Protein AF-A0A3D0RYC8-F1 (afdb_monomer_lite)

Radius of gyration: 17.6 Å; chains: 1; bounding box: 32×25×52 Å

Foldseek 3Di:
DPPAKEFEWDQDPAIFTCAIDPNLCVLVDGGRHGVVVSCVSCVRYHYYYDPVVVLQVVLVVVQVVLCVQAVDWADPDSPDIDHDNVRGPDPPPD

Secondary structure (DSSP, 8-state):
-TTS-EEEE--STT-BEEEE-HHHHTTT--TT-BHHHHHHH-TTSEEE---HHHHHHHHHHHHHHHHHH-S-EEE-SSS-EEE-STTS--GGG-

Structure (mmCIF, N/CA/C/O backbone):
data_AF-A0A3D0RYC8-F1
#
_entry.id   AF-A0A3D0RYC8-F1
#
loop_
_atom_site.group_PDB
_atom_site.id
_atom_site.type_symbol
_atom_site.label_atom_id
_atom_site.label_alt_id
_atom_site.label_comp_id
_atom_site.label_asym_id
_atom_site.label_entity_id
_atom_site.label_seq_id
_atom_site.pdbx_PDB_ins_code
_atom_site.Cartn_x
_atom_site.Cartn_y
_atom_site.Cartn_z
_atom_site.occupancy
_atom_site.B_iso_or_equiv
_atom_site.auth_seq_id
_atom_site.auth_comp_id
_atom_site.auth_asym_id
_atom_site.auth_atom_id
_atom_site.pdbx_PDB_model_num
ATOM 1 N N . LEU A 1 1 ? -15.867 -5.562 -0.831 1.00 92.31 1 LEU A N 1
ATOM 2 C CA . LEU A 1 1 ? -15.580 -4.392 0.037 1.00 92.31 1 LEU A CA 1
ATOM 3 C C . LEU A 1 1 ? -15.605 -3.043 -0.699 1.00 92.31 1 LEU A C 1
ATOM 5 O O . LEU A 1 1 ? -15.489 -2.025 -0.035 1.00 92.31 1 LEU A O 1
ATOM 9 N N . ARG A 1 2 ? -15.792 -3.007 -2.031 1.00 95.38 2 ARG A N 1
ATOM 10 C CA . ARG A 1 2 ? -15.910 -1.764 -2.815 1.00 95.38 2 ARG A CA 1
ATOM 11 C C . ARG A 1 2 ? -16.951 -0.805 -2.210 1.00 95.38 2 ARG A C 1
ATOM 13 O O . ARG A 1 2 ? -18.012 -1.270 -1.796 1.00 95.38 2 ARG A O 1
ATOM 20 N N . GLY A 1 3 ? -16.636 0.491 -2.155 1.00 96.69 3 GLY A N 1
ATOM 21 C CA . GLY A 1 3 ? -17.523 1.524 -1.613 1.00 96.69 3 GLY A CA 1
ATOM 22 C C . GLY A 1 3 ? -17.569 1.597 -0.084 1.00 96.69 3 GLY A C 1
ATOM 23 O O . GLY A 1 3 ? -18.321 2.401 0.459 1.00 96.69 3 GLY A O 1
ATOM 24 N N . LYS A 1 4 ? -16.806 0.757 0.631 1.00 97.88 4 LYS A N 1
ATOM 25 C CA . LYS A 1 4 ? -16.766 0.731 2.100 1.00 97.88 4 LYS A CA 1
ATOM 26 C C . LYS A 1 4 ? -15.372 1.118 2.600 1.00 97.88 4 LYS A C 1
ATOM 28 O O . LYS A 1 4 ? -14.394 0.734 1.962 1.00 97.88 4 LYS A O 1
ATOM 33 N N . PRO A 1 5 ? -15.250 1.795 3.756 1.00 98.56 5 PRO A N 1
ATOM 34 C CA . PRO A 1 5 ? -13.955 2.029 4.383 1.00 98.56 5 PRO A CA 1
ATOM 35 C C . PRO A 1 5 ? -13.250 0.710 4.723 1.00 98.56 5 PRO A C 1
ATOM 37 O O . PRO A 1 5 ? -13.757 -0.112 5.487 1.00 98.56 5 PRO A O 1
ATOM 40 N N . VAL A 1 6 ? -12.066 0.516 4.152 1.00 98.56 6 VAL A N 1
ATOM 41 C CA . VAL A 1 6 ? -11.1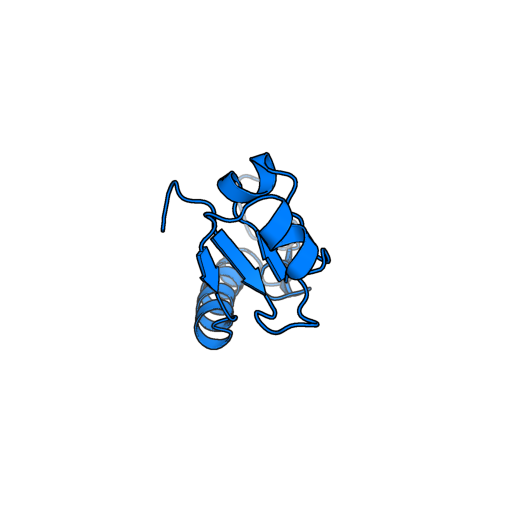60 -0.609 4.416 1.00 98.56 6 VAL A CA 1
ATOM 42 C C . VAL A 1 6 ? -9.794 -0.088 4.842 1.00 98.56 6 VAL A C 1
ATOM 44 O O . VAL A 1 6 ? -9.263 0.853 4.240 1.00 98.56 6 VAL A O 1
ATOM 47 N N . VAL A 1 7 ? -9.223 -0.743 5.850 1.00 98.31 7 VAL A N 1
ATOM 48 C CA . VAL A 1 7 ? -7.882 -0.503 6.383 1.00 98.31 7 VAL A CA 1
ATOM 49 C C . VAL A 1 7 ? -7.139 -1.836 6.440 1.00 98.31 7 VAL A C 1
ATOM 51 O O . VAL A 1 7 ? -7.633 -2.802 7.021 1.00 98.31 7 VAL A O 1
ATOM 54 N N . VAL A 1 8 ? -5.947 -1.891 5.849 1.00 98.31 8 VAL A N 1
ATOM 55 C CA . VAL A 1 8 ? -5.054 -3.056 5.921 1.00 98.31 8 VAL A CA 1
ATOM 56 C C . VAL A 1 8 ? -3.878 -2.705 6.822 1.00 98.31 8 VAL A C 1
ATOM 58 O O . VAL A 1 8 ? -3.283 -1.638 6.677 1.00 98.31 8 VAL A O 1
ATOM 61 N N . GLY A 1 9 ? -3.527 -3.584 7.758 1.00 97.31 9 GLY A N 1
ATOM 62 C CA . GLY A 1 9 ? -2.398 -3.363 8.659 1.00 97.31 9 GLY A CA 1
ATOM 63 C C . GLY A 1 9 ? -2.357 -4.338 9.829 1.00 97.31 9 GLY A C 1
ATOM 64 O O . GLY A 1 9 ? -3.074 -5.340 9.862 1.00 97.31 9 GLY A O 1
ATOM 65 N N . GLY A 1 10 ? -1.519 -4.032 10.819 1.00 95.31 10 GLY A N 1
ATOM 66 C CA . GLY A 1 10 ? -1.511 -4.770 12.080 1.00 95.31 10 GLY A CA 1
ATOM 67 C C . GLY A 1 10 ? -2.815 -4.523 12.841 1.00 95.31 10 GLY A C 1
ATOM 68 O O . GLY A 1 10 ? -3.113 -3.386 13.194 1.00 95.31 10 GLY A O 1
ATOM 69 N N . VAL A 1 11 ? -3.597 -5.566 13.120 1.00 89.12 11 VAL A N 1
ATOM 70 C CA . VAL A 1 11 ? -4.905 -5.420 13.797 1.00 89.12 11 VAL A CA 1
ATOM 71 C C . VAL A 1 11 ? -4.839 -5.531 15.325 1.00 89.12 11 VAL A C 1
ATOM 73 O O . VAL A 1 11 ? -5.834 -5.243 15.990 1.00 89.12 11 VAL A O 1
ATOM 76 N N . GLY A 1 12 ? -3.684 -5.921 15.877 1.00 85.12 12 GLY A N 1
ATOM 77 C CA . GLY A 1 12 ? -3.436 -6.011 17.320 1.00 85.12 12 GLY A CA 1
ATOM 78 C C . GLY A 1 12 ? -3.225 -4.652 18.004 1.00 85.12 12 GLY A C 1
ATOM 79 O O . GLY A 1 12 ? -3.143 -3.612 17.351 1.00 85.12 12 GLY A O 1
ATOM 80 N N . GLY A 1 13 ? -3.089 -4.659 19.336 1.00 81.88 13 GLY A N 1
ATOM 81 C CA . GLY A 1 13 ? -3.060 -3.440 20.165 1.00 81.88 13 GLY A CA 1
ATOM 82 C C . GLY A 1 13 ? -1.911 -2.455 19.894 1.00 81.88 13 G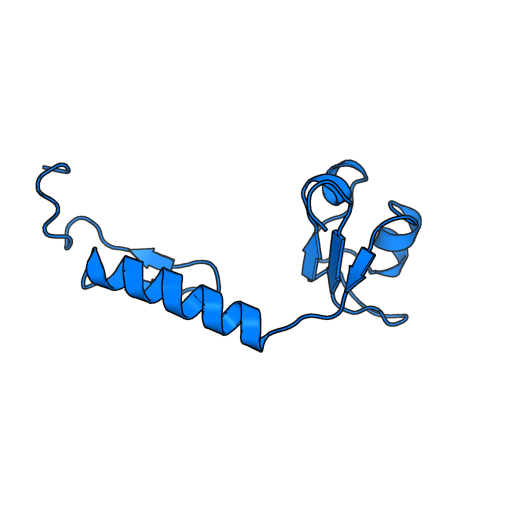LY A C 1
ATOM 83 O O . GLY A 1 13 ? -2.022 -1.286 20.249 1.00 81.88 13 GLY A O 1
ATOM 84 N N . ARG A 1 14 ? -0.829 -2.899 19.238 1.00 92.00 14 ARG A N 1
ATOM 85 C CA . ARG A 1 14 ? 0.310 -2.063 18.803 1.00 92.00 14 ARG A CA 1
ATOM 86 C C . ARG A 1 14 ? 0.482 -2.031 17.278 1.00 92.00 14 ARG A C 1
ATOM 88 O O . ARG A 1 14 ? 1.567 -1.756 16.781 1.00 92.00 14 ARG A O 1
ATOM 95 N N . GLY A 1 15 ? -0.567 -2.375 16.5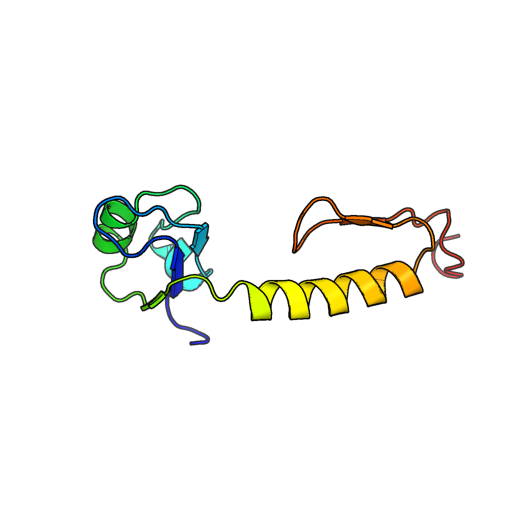34 1.00 95.94 15 GLY A N 1
ATOM 96 C CA . GLY A 1 15 ? -0.514 -2.404 15.081 1.00 95.94 15 GLY A CA 1
ATOM 97 C C . GLY A 1 15 ? -0.471 -1.015 14.444 1.00 95.94 15 GLY A C 1
ATOM 98 O O . GLY A 1 15 ? -0.838 -0.006 15.053 1.00 95.94 15 GLY A O 1
ATOM 99 N N . VAL A 1 16 ? -0.033 -0.997 13.191 1.00 97.88 16 VAL A N 1
ATOM 100 C CA . VAL A 1 16 ? 0.074 0.191 12.344 1.00 97.88 16 VAL A CA 1
ATOM 101 C C . VAL A 1 16 ? -0.653 -0.082 11.028 1.00 97.88 16 VAL A C 1
ATOM 103 O O . VAL A 1 16 ? -0.662 -1.216 10.535 1.00 97.88 16 VAL A O 1
ATOM 106 N N . VAL A 1 17 ? -1.273 0.953 10.468 1.00 98.31 17 VAL A N 1
ATOM 107 C CA . VAL A 1 17 ? -1.920 0.930 9.155 1.00 98.31 17 VAL A CA 1
ATOM 108 C C . VAL A 1 17 ? -0.859 0.829 8.061 1.00 98.31 17 VAL A C 1
ATOM 110 O O . VAL A 1 17 ? -0.025 1.723 7.921 1.00 98.31 17 VAL A O 1
ATOM 113 N N . ALA A 1 18 ? -0.923 -0.230 7.255 1.00 98.06 18 ALA A N 1
ATOM 114 C CA . ALA A 1 18 ? -0.112 -0.364 6.048 1.00 98.06 18 ALA A CA 1
ATOM 115 C C . ALA A 1 18 ? -0.684 0.515 4.924 1.00 98.06 18 ALA A C 1
ATOM 117 O O . ALA A 1 18 ? 0.018 1.344 4.349 1.00 98.06 18 ALA A O 1
ATOM 118 N N . THR A 1 19 ? -1.988 0.398 4.661 1.00 98.25 19 THR A N 1
ATOM 119 C CA . THR A 1 19 ? -2.698 1.264 3.712 1.00 98.25 19 THR A CA 1
ATOM 120 C C . THR A 1 19 ? -4.185 1.368 4.044 1.00 98.25 19 THR A C 1
ATOM 122 O O . THR A 1 19 ? -4.736 0.584 4.822 1.00 98.25 19 THR A O 1
ATOM 125 N N . ALA A 1 20 ? -4.843 2.355 3.447 1.00 98.38 20 ALA A N 1
ATOM 126 C CA . ALA A 1 20 ? -6.259 2.630 3.621 1.00 98.38 20 ALA A CA 1
ATOM 127 C C . ALA A 1 20 ? -6.904 2.977 2.276 1.00 98.38 20 ALA A C 1
ATOM 129 O O . ALA A 1 20 ? -6.340 3.742 1.486 1.00 98.38 20 ALA A O 1
ATOM 130 N N . SER A 1 21 ? -8.103 2.435 2.057 1.00 98.62 21 SER A N 1
ATOM 131 C CA . SER A 1 21 ? -8.995 2.795 0.945 1.00 98.62 21 SER A CA 1
ATOM 132 C C . SER A 1 21 ? -9.309 4.294 0.918 1.00 98.62 21 SER A C 1
ATOM 134 O O . SER A 1 21 ? -9.259 4.965 1.954 1.00 98.62 21 SER A O 1
ATOM 136 N N . TYR A 1 22 ? -9.705 4.818 -0.244 1.00 98.31 22 TYR A N 1
ATOM 137 C CA . TYR A 1 22 ? -10.139 6.211 -0.369 1.00 98.31 22 TYR A CA 1
ATOM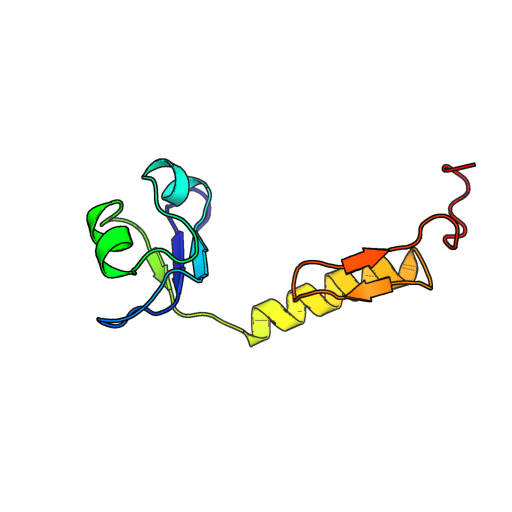 138 C C . TYR A 1 22 ? -11.303 6.543 0.573 1.00 98.31 22 TYR A C 1
ATOM 140 O O . TYR A 1 22 ? -11.317 7.606 1.188 1.00 98.31 22 TYR A O 1
ATOM 148 N N . GLU A 1 23 ? -12.246 5.620 0.754 1.00 98.62 23 GLU A N 1
ATOM 149 C CA . GLU A 1 23 ? -13.379 5.763 1.665 1.00 98.62 23 GLU A CA 1
ATOM 150 C C . GLU A 1 23 ? -12.932 5.914 3.124 1.00 98.62 23 GLU A C 1
ATOM 152 O O . GLU A 1 23 ? -13.492 6.736 3.841 1.00 98.62 23 GLU A O 1
ATOM 157 N N . ALA A 1 24 ? -11.895 5.189 3.559 1.00 98.62 24 ALA A N 1
ATOM 158 C CA . ALA A 1 24 ? -11.310 5.354 4.894 1.00 98.62 24 ALA A CA 1
ATOM 159 C C . ALA A 1 24 ? -10.476 6.644 5.018 1.00 98.62 24 ALA A C 1
ATOM 161 O O . ALA A 1 24 ? -10.507 7.304 6.060 1.00 98.62 24 ALA A O 1
ATOM 162 N N . ARG A 1 25 ? -9.774 7.048 3.949 1.00 98.50 25 ARG A N 1
ATOM 163 C CA . ARG A 1 25 ? -8.988 8.297 3.912 1.00 98.50 25 ARG A CA 1
ATOM 164 C C . ARG A 1 25 ? -9.853 9.544 4.103 1.00 98.50 25 ARG A C 1
ATOM 166 O O . ARG A 1 25 ? -9.377 10.504 4.701 1.00 98.50 25 ARG A O 1
ATOM 173 N N . LYS A 1 26 ? -11.133 9.514 3.704 1.00 98.44 26 LYS A N 1
ATOM 174 C CA . LYS A 1 26 ? -12.104 10.596 3.984 1.00 98.44 26 LYS A CA 1
ATOM 175 C C . LYS A 1 26 ? -12.295 10.870 5.483 1.00 98.44 26 LYS A C 1
ATOM 177 O O . LYS A 1 26 ? -12.602 11.995 5.852 1.00 98.44 26 LYS A O 1
ATOM 182 N N . TYR A 1 27 ? -12.061 9.876 6.341 1.00 98.56 27 TYR A N 1
ATOM 183 C CA . TYR A 1 27 ? -12.089 10.016 7.805 1.00 98.56 27 TYR A CA 1
ATOM 184 C C . TYR A 1 27 ? -10.706 10.352 8.395 1.00 98.56 27 TYR A C 1
ATOM 186 O O . TYR A 1 27 ? -10.498 10.312 9.605 1.00 98.56 27 TYR A O 1
ATOM 194 N N . GLY A 1 28 ? -9.721 10.653 7.546 1.00 98.44 28 GLY A N 1
ATOM 195 C CA . GLY A 1 28 ? -8.365 11.001 7.955 1.00 98.44 28 GLY A CA 1
ATOM 196 C C . GLY A 1 28 ? -7.485 9.808 8.328 1.00 98.44 28 GLY A C 1
ATOM 197 O O . GLY A 1 28 ? -6.435 10.022 8.929 1.00 98.44 28 GLY A O 1
ATOM 198 N N . VAL A 1 29 ? -7.880 8.570 8.002 1.00 98.62 29 VAL A N 1
ATOM 199 C CA . VAL A 1 29 ? -7.010 7.389 8.147 1.00 98.62 29 VAL A CA 1
ATOM 200 C C . VAL A 1 29 ? -5.924 7.422 7.066 1.00 98.62 29 VAL A C 1
ATOM 202 O O . VAL A 1 29 ? -6.224 7.646 5.896 1.00 98.62 29 VAL A O 1
ATOM 205 N N . ARG A 1 30 ? -4.662 7.178 7.435 1.00 98.44 30 ARG A N 1
ATOM 206 C CA . ARG A 1 30 ? -3.512 7.190 6.511 1.00 98.44 30 ARG A CA 1
ATOM 207 C C . ARG A 1 30 ? -2.507 6.089 6.842 1.00 98.44 30 ARG A C 1
ATOM 209 O O . ARG A 1 30 ? -2.518 5.567 7.956 1.00 98.44 30 ARG A O 1
ATOM 216 N N . SER A 1 31 ? -1.641 5.755 5.889 1.00 97.88 31 SER A N 1
ATOM 217 C CA . SER A 1 31 ? -0.512 4.844 6.113 1.00 97.88 31 SER A CA 1
ATOM 218 C C . SER A 1 31 ? 0.382 5.333 7.256 1.00 97.88 31 SER A C 1
ATOM 220 O O . SER A 1 31 ? 0.434 6.529 7.543 1.00 97.88 31 SER A O 1
ATOM 222 N N . ALA A 1 32 ? 1.042 4.398 7.939 1.00 97.69 32 ALA A N 1
ATOM 223 C CA . ALA A 1 32 ? 1.862 4.629 9.134 1.00 97.69 32 ALA A CA 1
ATOM 224 C C . ALA A 1 32 ? 1.109 5.172 10.374 1.00 97.69 32 ALA A C 1
ATOM 226 O O . ALA A 1 32 ? 1.710 5.367 11.429 1.00 97.69 32 ALA A O 1
ATOM 227 N N . MET A 1 33 ? -0.213 5.370 10.307 1.00 97.94 33 MET A N 1
ATOM 228 C CA . MET A 1 33 ? -1.036 5.695 11.477 1.00 97.94 33 MET A CA 1
ATOM 229 C C . MET A 1 33 ? -1.152 4.486 12.416 1.00 97.94 33 MET A C 1
ATOM 231 O O . MET A 1 33 ? -1.302 3.355 11.956 1.00 97.94 33 MET A O 1
ATOM 235 N N . SER A 1 34 ? -1.161 4.704 13.736 1.00 97.81 34 SER A N 1
ATOM 236 C CA . SER A 1 34 ? -1.470 3.619 14.678 1.00 97.81 34 SER A CA 1
ATOM 237 C C . SER A 1 34 ? -2.878 3.061 14.435 1.00 97.81 34 SER A C 1
ATOM 239 O O . SER A 1 34 ? -3.831 3.813 14.217 1.00 97.81 34 SER A O 1
ATOM 241 N N . THR A 1 35 ? -3.051 1.742 14.523 1.00 97.12 35 THR A N 1
ATOM 242 C CA . THR A 1 35 ? -4.370 1.118 14.330 1.00 97.12 35 THR A CA 1
ATOM 243 C C . THR A 1 35 ? -5.381 1.589 15.379 1.00 97.12 35 THR A C 1
ATOM 245 O O . THR A 1 35 ? -6.568 1.695 15.078 1.00 97.12 35 THR A O 1
ATOM 248 N N . ARG A 1 36 ? -4.928 1.942 16.592 1.00 96.81 36 ARG A N 1
ATOM 249 C CA . ARG A 1 36 ? -5.774 2.555 17.630 1.00 96.81 36 ARG A CA 1
ATOM 250 C C . ARG A 1 36 ? -6.387 3.872 17.150 1.00 96.81 36 ARG A C 1
ATOM 252 O O . ARG A 1 36 ? -7.597 4.049 17.251 1.00 96.81 36 ARG A O 1
ATOM 259 N N . GLU A 1 37 ? -5.563 4.764 16.608 1.00 97.62 37 GLU A N 1
ATOM 260 C CA . GLU A 1 37 ? -6.024 6.050 16.076 1.00 97.62 37 GLU A CA 1
ATOM 261 C C . GLU A 1 37 ? -6.946 5.851 14.867 1.00 97.62 37 GLU A C 1
ATOM 263 O O . GLU A 1 37 ? -8.008 6.464 14.785 1.00 97.62 37 GLU A O 1
ATOM 268 N N . ALA A 1 38 ? -6.604 4.927 13.965 1.00 97.94 38 ALA A N 1
ATOM 269 C CA . ALA A 1 38 ? -7.445 4.610 12.813 1.00 97.94 38 ALA A CA 1
ATOM 270 C C . ALA A 1 38 ? -8.841 4.104 13.227 1.00 97.94 38 ALA A C 1
ATOM 272 O O . ALA A 1 38 ? -9.837 4.505 12.625 1.00 97.94 38 ALA A O 1
ATOM 273 N N . ARG A 1 39 ? -8.930 3.269 14.276 1.00 97.06 39 ARG A N 1
ATOM 274 C CA . ARG A 1 39 ? -10.207 2.798 14.848 1.00 97.06 39 ARG A CA 1
ATOM 275 C C . ARG A 1 39 ? -11.009 3.918 15.504 1.00 97.06 39 ARG A C 1
ATOM 277 O O . ARG A 1 39 ? -12.228 3.900 15.406 1.00 97.06 39 ARG A O 1
ATOM 284 N N . SER A 1 40 ? -10.340 4.878 16.141 1.00 97.56 40 SER A N 1
ATOM 285 C CA . SER A 1 40 ? -10.993 6.070 16.696 1.00 97.56 40 SER A CA 1
ATOM 286 C C . SER A 1 40 ? -11.630 6.922 15.590 1.00 97.56 40 SER A C 1
ATOM 288 O O . SER A 1 40 ? -12.781 7.335 15.696 1.00 97.56 40 SER A O 1
ATOM 290 N N . ARG A 1 41 ? -10.904 7.126 14.483 1.00 98.31 41 ARG A N 1
ATOM 291 C CA . ARG A 1 41 ? -11.351 7.951 13.347 1.00 98.31 41 ARG A CA 1
ATOM 292 C C . ARG A 1 41 ? -12.428 7.300 12.486 1.00 98.31 41 ARG A C 1
ATOM 294 O O . ARG A 1 41 ? -13.313 7.985 11.982 1.00 98.31 41 ARG A O 1
ATOM 301 N N . CYS A 1 42 ? -12.325 5.993 12.262 1.00 98.19 42 CYS A N 1
ATOM 302 C CA . CYS A 1 42 ? -13.217 5.252 11.373 1.00 98.19 42 CYS A CA 1
ATOM 303 C C . CYS A 1 42 ? -13.621 3.911 12.017 1.00 98.19 42 CYS A C 1
ATOM 305 O O . CYS A 1 42 ? -13.157 2.850 11.588 1.00 98.19 42 CYS A O 1
ATOM 307 N N . PRO A 1 43 ? -14.462 3.935 13.070 1.00 96.94 43 PRO A N 1
ATOM 308 C CA . PRO A 1 43 ? -14.813 2.739 13.843 1.00 96.94 43 PRO A CA 1
ATOM 309 C C . PRO A 1 43 ? -15.585 1.693 13.028 1.00 96.94 43 PRO A C 1
ATOM 311 O O . PRO A 1 43 ? -15.518 0.503 13.324 1.00 96.94 43 PRO A O 1
ATOM 314 N N . HIS A 1 44 ? -16.282 2.124 11.976 1.00 97.00 44 HIS A N 1
ATOM 315 C CA . HIS A 1 44 ? -17.048 1.287 11.049 1.00 97.00 44 HIS A CA 1
ATOM 316 C C . HIS A 1 44 ? -16.223 0.725 9.879 1.00 97.00 44 HIS A C 1
ATOM 318 O O . HIS A 1 44 ? -16.784 0.044 9.018 1.00 97.00 44 HIS A O 1
ATOM 324 N N . ALA A 1 45 ? -14.914 0.997 9.810 1.00 98.06 45 ALA A N 1
ATOM 325 C CA . ALA A 1 45 ? -14.061 0.430 8.771 1.00 98.06 45 ALA A CA 1
ATOM 326 C C . ALA A 1 45 ? -13.829 -1.075 8.956 1.00 98.06 45 ALA A C 1
ATOM 328 O O . ALA A 1 45 ? -13.713 -1.590 10.069 1.00 98.06 45 ALA A O 1
ATOM 329 N N . ALA A 1 46 ? -13.668 -1.783 7.839 1.00 97.88 46 ALA A N 1
ATOM 330 C CA . ALA A 1 46 ? -13.157 -3.146 7.849 1.00 97.88 46 ALA A CA 1
ATOM 331 C C . ALA A 1 46 ? -11.635 -3.125 8.077 1.00 97.88 46 ALA A C 1
ATOM 333 O O . ALA A 1 46 ? -10.890 -2.634 7.228 1.00 97.88 46 ALA A O 1
ATOM 334 N N . PHE A 1 47 ? -11.176 -3.676 9.203 1.00 97.44 47 PHE A N 1
ATOM 335 C CA . PHE A 1 47 ? -9.754 -3.833 9.524 1.00 97.44 47 PHE A CA 1
ATOM 336 C C . PHE A 1 47 ? -9.289 -5.244 9.175 1.00 97.44 47 PHE A C 1
ATOM 338 O O . PHE A 1 47 ? -9.766 -6.214 9.763 1.00 97.44 47 PHE A O 1
ATOM 345 N N . LEU A 1 48 ? -8.353 -5.350 8.236 1.00 97.25 48 LEU A N 1
ATOM 346 C CA . LEU A 1 48 ? -7.878 -6.621 7.695 1.00 97.25 48 LEU A CA 1
ATOM 347 C C . LEU A 1 48 ? -6.372 -6.783 7.910 1.00 97.25 48 LEU A C 1
ATOM 349 O O . LEU A 1 48 ? -5.605 -5.824 7.801 1.00 97.25 48 LEU A O 1
ATOM 353 N N . THR A 1 49 ? -5.942 -8.018 8.158 1.00 96.56 49 THR A N 1
ATOM 354 C CA . THR A 1 49 ? -4.529 -8.394 8.061 1.00 96.56 49 THR A CA 1
ATOM 355 C C . THR A 1 49 ? -4.116 -8.543 6.595 1.00 96.56 49 THR A C 1
ATOM 357 O O . THR A 1 49 ? -4.939 -8.813 5.717 1.00 96.56 49 THR A O 1
ATOM 360 N N . GLY A 1 50 ? -2.827 -8.336 6.317 1.00 95.56 50 GLY A N 1
ATOM 361 C CA . GLY A 1 50 ? -2.290 -8.410 4.960 1.00 95.56 50 GLY A CA 1
ATOM 362 C C . GLY A 1 50 ? -2.321 -9.829 4.380 1.00 95.56 50 GLY A C 1
ATOM 363 O O . GLY A 1 50 ? -1.922 -10.787 5.039 1.00 95.56 50 GLY A O 1
ATOM 364 N N . ARG A 1 51 ? -2.732 -9.956 3.116 1.00 96.69 51 ARG A N 1
ATOM 365 C CA . ARG A 1 51 ? -2.658 -11.187 2.311 1.00 96.69 51 ARG A CA 1
ATOM 366 C C . ARG A 1 51 ? -1.499 -11.109 1.315 1.00 96.69 51 ARG A C 1
ATOM 368 O O . ARG A 1 51 ? -1.717 -10.979 0.116 1.00 96.69 51 ARG A O 1
ATOM 375 N N . PHE A 1 52 ? -0.267 -11.197 1.815 1.00 96.19 52 PHE A N 1
ATOM 376 C CA . PHE A 1 52 ? 0.934 -10.953 1.005 1.00 96.19 52 PHE A CA 1
ATOM 377 C C . PHE A 1 52 ? 1.078 -11.840 -0.239 1.00 96.19 52 PHE A C 1
ATOM 379 O O . PHE A 1 52 ? 1.630 -11.359 -1.220 1.00 96.19 52 PHE A O 1
ATOM 386 N N . HIS A 1 53 ? 0.564 -13.078 -0.239 1.00 98.00 53 HIS A N 1
ATOM 387 C CA . HIS A 1 53 ? 0.547 -13.915 -1.450 1.00 98.00 53 HIS A CA 1
ATOM 388 C C . HIS A 1 53 ? -0.213 -13.217 -2.588 1.00 98.00 53 HIS A C 1
ATOM 390 O O . HIS A 1 53 ? 0.361 -12.951 -3.631 1.00 98.00 53 HIS A O 1
ATOM 396 N N . ALA A 1 54 ? -1.446 -12.773 -2.331 1.00 97.94 54 ALA A N 1
ATOM 397 C CA . ALA A 1 54 ? -2.289 -12.140 -3.338 1.00 97.94 54 ALA A CA 1
ATOM 398 C C . ALA A 1 54 ? -1.700 -10.811 -3.835 1.00 97.94 54 ALA A C 1
ATOM 400 O O . ALA A 1 54 ? -1.899 -10.438 -4.986 1.00 97.94 54 ALA A O 1
ATOM 401 N N . TYR A 1 55 ? -0.974 -10.093 -2.972 1.00 98.00 55 TYR A N 1
ATOM 402 C CA . TYR A 1 55 ? -0.293 -8.854 -3.354 1.00 98.00 55 TYR A CA 1
ATOM 403 C C . TYR A 1 55 ? 0.895 -9.135 -4.278 1.00 98.00 55 TYR A C 1
ATOM 405 O O . TYR A 1 55 ? 1.079 -8.425 -5.261 1.00 98.00 55 TYR A O 1
ATOM 413 N N . ARG A 1 56 ? 1.673 -10.189 -3.992 1.00 98.31 56 ARG A N 1
ATOM 414 C CA . ARG A 1 56 ? 2.781 -10.637 -4.846 1.00 98.31 56 ARG A CA 1
ATOM 415 C C . ARG A 1 56 ? 2.286 -11.170 -6.187 1.00 98.31 56 ARG A C 1
ATOM 417 O O . ARG A 1 56 ? 2.873 -10.821 -7.201 1.00 98.31 56 ARG A O 1
ATOM 424 N N . ASP A 1 57 ? 1.199 -11.938 -6.197 1.00 98.56 57 ASP A N 1
ATOM 425 C CA . ASP A 1 57 ? 0.611 -12.467 -7.432 1.00 98.56 57 ASP A CA 1
ATOM 426 C C . ASP A 1 57 ? 0.150 -11.323 -8.350 1.00 98.56 57 ASP A C 1
ATOM 428 O O . ASP A 1 57 ? 0.470 -11.302 -9.535 1.00 98.56 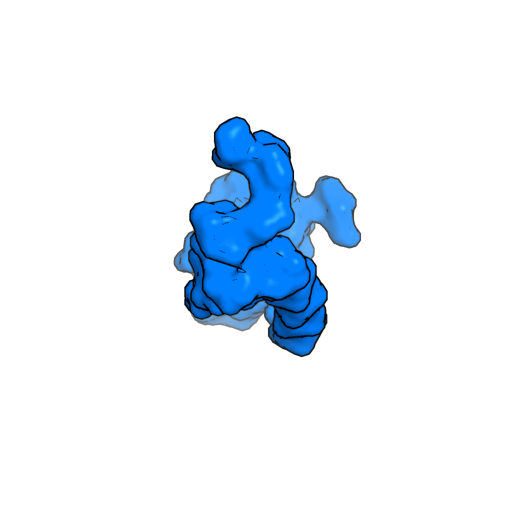57 ASP A O 1
ATOM 432 N N . ALA A 1 58 ? -0.536 -10.318 -7.792 1.00 98.38 58 ALA A N 1
ATOM 433 C CA . ALA A 1 58 ? -0.942 -9.130 -8.542 1.00 98.38 58 ALA A CA 1
ATOM 434 C C . ALA A 1 58 ? 0.262 -8.304 -9.032 1.00 98.38 58 ALA A C 1
ATOM 436 O O . ALA A 1 58 ? 0.280 -7.869 -10.182 1.00 98.38 58 ALA A O 1
ATOM 437 N N . SER A 1 59 ? 1.276 -8.124 -8.180 1.00 98.50 59 SER A N 1
ATOM 438 C CA . SER A 1 59 ? 2.533 -7.457 -8.536 1.00 98.50 59 SER A CA 1
ATOM 439 C C . SER A 1 59 ? 3.219 -8.149 -9.714 1.00 98.50 59 SER A C 1
ATOM 441 O O . SER A 1 59 ? 3.575 -7.491 -10.684 1.00 98.50 59 SER A O 1
ATOM 443 N N . ALA A 1 60 ? 3.335 -9.480 -9.686 1.00 98.25 60 ALA A N 1
ATOM 444 C CA . ALA A 1 60 ? 3.974 -10.249 -10.751 1.00 98.25 60 ALA A CA 1
ATOM 445 C C . ALA A 1 60 ? 3.288 -10.049 -12.110 1.00 98.25 60 ALA A C 1
ATOM 447 O O . ALA A 1 60 ? 3.981 -9.909 -13.114 1.00 98.25 60 ALA A O 1
ATOM 448 N N . ILE A 1 61 ? 1.952 -9.973 -12.131 1.00 98.50 61 ILE A N 1
ATOM 449 C CA . ILE A 1 61 ? 1.184 -9.685 -13.351 1.00 98.50 61 ILE A CA 1
ATOM 450 C C . ILE A 1 61 ? 1.548 -8.298 -13.895 1.00 98.50 61 ILE A C 1
ATOM 452 O O . ILE A 1 61 ? 1.928 -8.180 -15.056 1.00 98.50 61 ILE A O 1
ATOM 456 N N . VAL A 1 62 ? 1.483 -7.255 -13.061 1.00 98.12 62 VAL A N 1
ATOM 457 C CA . VAL A 1 62 ? 1.783 -5.877 -13.492 1.00 98.12 62 VAL A CA 1
ATOM 458 C C . VAL A 1 62 ? 3.238 -5.742 -13.944 1.00 98.12 62 VAL A C 1
ATOM 460 O O . VAL A 1 62 ? 3.499 -5.211 -15.017 1.00 98.12 62 VAL A O 1
ATOM 463 N N . MET A 1 63 ? 4.189 -6.277 -13.176 1.00 98.12 63 MET A N 1
ATOM 464 C CA . MET A 1 63 ? 5.613 -6.235 -13.522 1.00 98.12 63 MET A CA 1
ATOM 465 C C . MET A 1 63 ? 5.938 -7.058 -14.775 1.00 98.12 63 MET A C 1
ATOM 467 O O . MET A 1 63 ? 6.916 -6.765 -15.457 1.00 98.12 63 MET A O 1
ATOM 471 N N . GLY A 1 64 ? 5.165 -8.108 -15.068 1.00 97.69 64 GLY A N 1
ATOM 472 C CA . GLY A 1 64 ? 5.247 -8.843 -16.331 1.00 97.69 64 GLY A CA 1
ATOM 473 C C . GLY A 1 64 ? 4.870 -7.951 -17.510 1.00 97.69 64 GLY A C 1
ATOM 474 O O . GLY A 1 64 ? 5.679 -7.777 -18.413 1.00 97.69 64 GLY A O 1
ATOM 475 N N . LEU A 1 65 ? 3.714 -7.287 -17.424 1.00 96.25 65 LEU A N 1
ATOM 476 C CA . LEU A 1 65 ? 3.237 -6.358 -18.455 1.00 96.25 65 LEU A CA 1
ATOM 477 C C . LEU A 1 65 ? 4.205 -5.189 -18.692 1.00 96.25 65 LEU A C 1
ATOM 479 O O . LEU A 1 65 ? 4.437 -4.802 -19.831 1.00 96.25 65 LEU A O 1
ATOM 483 N N . LEU A 1 66 ? 4.818 -4.642 -17.637 1.00 96.12 66 LEU A N 1
ATOM 484 C CA . LEU A 1 66 ? 5.833 -3.594 -17.803 1.00 96.12 66 LEU A CA 1
ATOM 485 C C . LEU A 1 66 ? 7.061 -4.096 -18.580 1.00 96.12 66 LEU A C 1
ATOM 487 O O . LEU A 1 66 ? 7.606 -3.353 -19.389 1.00 96.12 66 LEU A O 1
ATOM 491 N N . ARG A 1 67 ? 7.478 -5.354 -18.367 1.00 95.69 67 ARG A N 1
ATOM 492 C CA . ARG A 1 67 ? 8.610 -5.965 -19.089 1.00 95.69 67 ARG A CA 1
ATOM 493 C C . ARG A 1 67 ? 8.288 -6.327 -20.535 1.00 95.69 67 ARG A C 1
ATOM 495 O O . ARG A 1 67 ? 9.202 -6.452 -21.340 1.00 95.69 67 ARG A O 1
ATOM 502 N N . GLU A 1 68 ? 7.011 -6.517 -20.856 1.00 94.44 68 GLU A N 1
ATOM 503 C CA . GLU A 1 68 ? 6.562 -6.649 -22.244 1.00 94.44 68 GLU A CA 1
ATOM 504 C C . GLU A 1 68 ? 6.683 -5.314 -22.990 1.00 94.44 68 GLU A C 1
ATOM 506 O O . GLU A 1 68 ? 6.976 -5.314 -24.180 1.00 94.44 68 GLU A O 1
ATOM 511 N N . ALA A 1 69 ? 6.499 -4.186 -22.294 1.00 92.50 69 ALA A N 1
ATOM 512 C CA . ALA A 1 69 ? 6.618 -2.855 -22.886 1.00 92.50 69 ALA A CA 1
ATOM 513 C C . ALA A 1 69 ? 8.074 -2.382 -23.032 1.00 92.50 69 ALA A C 1
ATOM 515 O O . ALA A 1 69 ? 8.401 -1.725 -24.013 1.00 92.50 69 ALA A O 1
ATOM 516 N N . SER A 1 70 ? 8.947 -2.693 -22.070 1.00 95.06 70 SER A N 1
ATOM 517 C CA . SER A 1 70 ? 10.364 -2.317 -22.114 1.00 95.06 70 SER A CA 1
ATOM 518 C C . SER A 1 70 ? 11.250 -3.406 -21.512 1.00 95.06 70 SER A C 1
ATOM 520 O O . SER A 1 70 ? 10.914 -3.957 -20.460 1.00 95.06 70 SER A O 1
ATOM 522 N N . PRO A 1 71 ? 12.429 -3.687 -22.098 1.00 93.25 71 PRO A N 1
ATOM 523 C CA . PRO A 1 71 ? 13.400 -4.588 -21.486 1.00 93.25 71 PRO A CA 1
ATOM 524 C C . PRO A 1 71 ? 14.043 -3.999 -20.216 1.00 93.25 71 PRO A C 1
ATOM 526 O O . PRO A 1 71 ? 14.618 -4.745 -19.420 1.00 93.25 71 PRO A O 1
ATOM 529 N N . LEU A 1 72 ? 13.954 -2.681 -20.003 1.00 96.50 72 LEU A N 1
ATOM 530 C CA . LEU A 1 72 ? 14.572 -1.971 -18.884 1.00 96.50 72 LEU A CA 1
ATOM 531 C C . LEU A 1 72 ? 13.521 -1.586 -17.833 1.00 96.50 72 LEU A C 1
ATOM 533 O O . LEU A 1 72 ? 13.007 -0.466 -17.800 1.00 96.50 72 LEU A O 1
ATOM 537 N N . VAL A 1 73 ? 13.222 -2.540 -16.947 1.00 97.62 73 VAL A N 1
ATOM 538 C CA . VAL A 1 73 ? 12.302 -2.368 -15.810 1.00 97.62 73 VAL A CA 1
ATOM 539 C C . VAL A 1 73 ? 13.018 -2.653 -14.493 1.00 97.62 73 VAL A C 1
ATOM 541 O O . VAL A 1 73 ? 13.527 -3.758 -14.285 1.00 97.62 73 VAL A O 1
ATOM 544 N N . GLU A 1 74 ? 12.970 -1.698 -13.564 1.00 98.00 74 GLU A N 1
ATOM 545 C CA . GLU A 1 74 ? 13.524 -1.813 -12.211 1.00 98.00 74 GLU A CA 1
ATOM 546 C C . GLU A 1 74 ? 12.408 -1.725 -11.152 1.00 98.00 74 GLU A C 1
ATOM 548 O O . GLU A 1 74 ? 11.919 -0.632 -10.852 1.00 98.00 74 GLU A O 1
ATOM 553 N N . PRO A 1 75 ? 11.977 -2.856 -10.559 1.00 97.50 75 PRO A N 1
ATOM 554 C CA . PRO A 1 75 ? 11.011 -2.846 -9.463 1.00 97.50 75 PRO A CA 1
ATOM 555 C C . PRO A 1 75 ? 11.579 -2.184 -8.199 1.00 97.50 75 PRO A C 1
ATOM 557 O O . PRO A 1 75 ? 12.595 -2.630 -7.669 1.00 97.50 75 PRO A O 1
ATOM 560 N N . LEU A 1 76 ? 10.875 -1.180 -7.671 1.00 98.00 76 LEU A N 1
ATOM 561 C CA . LEU A 1 76 ? 11.209 -0.510 -6.407 1.00 98.00 76 LEU A CA 1
ATOM 562 C C . LEU A 1 76 ? 10.493 -1.167 -5.217 1.00 98.00 76 LEU A C 1
ATOM 564 O O . LEU A 1 76 ? 11.045 -1.287 -4.121 1.00 98.00 76 LEU A O 1
ATOM 568 N N . SER A 1 77 ? 9.249 -1.598 -5.431 1.00 97.00 77 SER A N 1
ATOM 569 C CA . SER A 1 77 ? 8.401 -2.221 -4.414 1.00 97.00 77 SER A CA 1
ATOM 570 C C . SER A 1 77 ? 7.402 -3.198 -5.062 1.00 97.00 77 SER A C 1
ATOM 572 O O . SER A 1 77 ? 7.598 -3.635 -6.196 1.00 97.00 77 SER A O 1
ATOM 574 N N . LEU A 1 78 ? 6.352 -3.619 -4.344 1.00 97.19 78 LEU A N 1
ATOM 575 C CA . LEU A 1 78 ? 5.341 -4.517 -4.926 1.00 97.19 78 LEU A CA 1
ATOM 576 C C . LEU A 1 78 ? 4.488 -3.810 -5.988 1.00 97.19 78 LEU A C 1
ATOM 578 O O . LEU A 1 78 ? 4.055 -4.450 -6.942 1.00 97.19 78 LEU A O 1
ATOM 582 N N . ASP A 1 79 ? 4.217 -2.524 -5.815 1.00 97.69 79 ASP A N 1
ATOM 583 C CA . ASP A 1 79 ? 3.315 -1.740 -6.657 1.00 97.69 79 ASP A CA 1
ATOM 584 C C . ASP A 1 79 ? 4.014 -0.599 -7.408 1.00 97.69 79 ASP A C 1
ATOM 586 O O . ASP A 1 79 ? 3.342 0.198 -8.056 1.00 97.69 79 ASP A O 1
ATOM 590 N N . GLU A 1 80 ? 5.350 -0.544 -7.377 1.00 98.38 80 GLU A N 1
ATOM 591 C CA . GLU A 1 80 ? 6.142 0.522 -8.002 1.00 98.38 80 GLU A CA 1
ATOM 592 C C . GLU A 1 80 ? 7.353 -0.035 -8.761 1.00 98.38 80 GLU A C 1
ATOM 594 O O . GLU A 1 80 ? 8.053 -0.932 -8.279 1.00 98.38 80 GLU A O 1
ATOM 599 N N . ALA A 1 81 ? 7.629 0.540 -9.931 1.00 98.31 81 ALA A N 1
ATOM 600 C CA . ALA A 1 81 ? 8.813 0.269 -10.738 1.00 98.31 81 ALA A CA 1
ATOM 601 C C . ALA A 1 81 ? 9.199 1.499 -11.568 1.00 98.31 81 ALA A C 1
ATOM 603 O O . ALA A 1 81 ? 8.332 2.287 -11.950 1.00 98.31 81 ALA A O 1
ATOM 604 N N . PHE A 1 82 ? 10.487 1.624 -11.878 1.00 97.81 82 PHE A N 1
ATOM 605 C CA . PHE A 1 82 ? 10.973 2.485 -12.952 1.00 97.81 82 PHE A CA 1
ATOM 606 C C . PHE A 1 82 ? 10.965 1.713 -14.273 1.00 97.81 82 PHE A C 1
ATOM 608 O O . PHE A 1 82 ? 11.253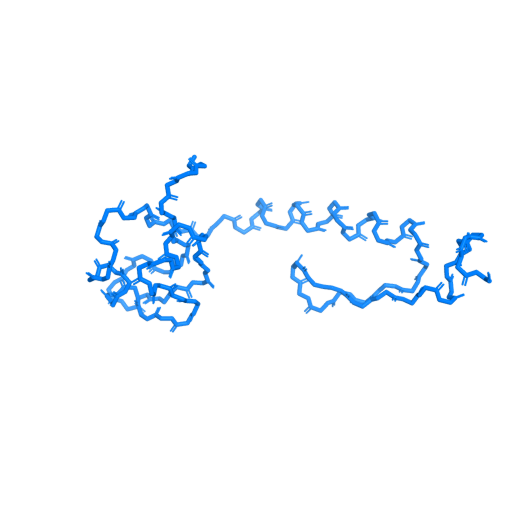 0.514 -14.296 1.00 97.81 82 PHE A O 1
ATOM 615 N N . VAL A 1 83 ? 10.624 2.402 -15.361 1.00 96.69 83 VAL A N 1
ATOM 616 C CA . VAL A 1 83 ? 10.580 1.847 -16.717 1.00 96.69 83 VAL A CA 1
ATOM 617 C C . VAL A 1 83 ? 11.223 2.852 -17.658 1.00 96.69 83 VAL A C 1
ATOM 619 O O . VAL A 1 83 ? 10.802 4.010 -17.691 1.00 96.69 83 VAL A O 1
ATOM 622 N N . ASP A 1 84 ? 12.229 2.414 -18.406 1.00 95.19 84 ASP A N 1
ATOM 623 C CA . ASP A 1 84 ? 12.825 3.229 -19.460 1.00 95.19 84 ASP A CA 1
ATOM 624 C C . ASP A 1 84 ? 12.012 3.065 -20.749 1.00 95.19 84 ASP A C 1
ATOM 626 O O . ASP A 1 84 ? 11.943 1.973 -21.320 1.00 95.19 84 ASP A O 1
ATOM 630 N N . LEU A 1 85 ? 11.358 4.146 -21.172 1.00 91.69 85 LEU A N 1
ATOM 631 C CA . LEU A 1 85 ? 10.538 4.171 -22.381 1.00 91.69 85 LEU A CA 1
ATOM 632 C C . LEU A 1 85 ? 11.336 4.537 -23.635 1.00 91.69 85 LEU A C 1
ATOM 634 O O . LEU A 1 85 ? 10.857 4.260 -24.725 1.00 91.69 85 LEU A O 1
ATOM 638 N N . GLU A 1 86 ? 12.535 5.113 -23.513 1.00 90.00 86 GLU A N 1
ATOM 639 C CA . GLU A 1 86 ? 13.416 5.323 -24.672 1.00 90.00 86 GLU A CA 1
ATOM 640 C C . GLU A 1 86 ? 13.944 3.977 -25.184 1.00 90.00 86 GLU A C 1
ATOM 642 O O . GLU A 1 86 ? 14.084 3.761 -26.384 1.00 90.00 86 GLU A O 1
ATOM 647 N N . ALA A 1 87 ? 14.163 3.033 -24.266 1.00 87.56 87 ALA A N 1
ATOM 648 C CA . ALA A 1 87 ? 14.482 1.647 -24.593 1.00 87.56 87 ALA A CA 1
ATOM 649 C C . ALA A 1 87 ? 13.262 0.807 -25.018 1.00 87.56 87 ALA A C 1
ATOM 651 O O . ALA A 1 87 ? 13.421 -0.373 -25.340 1.00 87.56 87 ALA A O 1
ATOM 652 N N . ALA A 1 88 ? 12.052 1.373 -24.982 1.00 84.44 88 ALA A N 1
ATOM 653 C CA . ALA A 1 88 ? 10.851 0.704 -25.452 1.00 84.44 88 ALA A CA 1
ATOM 654 C C . ALA A 1 88 ? 10.701 0.933 -26.962 1.00 84.44 88 ALA A C 1
ATOM 656 O O . ALA A 1 88 ? 10.716 2.069 -27.427 1.00 84.44 88 ALA A O 1
ATOM 657 N N . GLU A 1 89 ? 10.504 -0.134 -27.736 1.00 72.81 89 GLU A N 1
ATOM 658 C CA . GLU A 1 89 ? 10.180 -0.054 -29.171 1.00 72.81 89 GLU A CA 1
ATOM 659 C C . GLU A 1 89 ? 8.703 0.357 -29.367 1.00 72.81 89 GLU A C 1
ATOM 661 O O . GLU A 1 89 ? 7.912 -0.352 -29.985 1.00 72.81 89 GLU A O 1
ATOM 666 N N . LEU A 1 90 ? 8.293 1.471 -28.754 1.00 73.88 90 LEU A N 1
ATOM 667 C CA . LEU A 1 90 ? 6.938 2.010 -28.843 1.00 73.88 90 LEU A CA 1
ATOM 668 C C . LEU A 1 90 ? 6.906 3.115 -29.903 1.00 73.88 90 LEU A C 1
ATOM 670 O O . LEU A 1 90 ? 7.344 4.237 -29.654 1.00 73.88 90 LEU A O 1
ATOM 674 N N . ASP A 1 91 ? 6.347 2.786 -31.069 1.00 67.44 91 ASP A N 1
ATOM 675 C CA . ASP A 1 91 ? 6.305 3.639 -32.269 1.00 67.44 91 ASP A CA 1
ATOM 676 C C . ASP A 1 91 ? 5.643 5.021 -32.056 1.00 67.44 91 ASP A C 1
ATOM 678 O O . ASP A 1 91 ? 5.912 5.957 -32.805 1.00 67.44 91 ASP A O 1
ATOM 682 N N . ASP A 1 92 ? 4.807 5.176 -31.022 1.00 64.56 92 ASP A N 1
ATOM 683 C CA . ASP A 1 92 ? 3.993 6.379 -30.776 1.00 64.56 92 ASP A CA 1
ATOM 684 C C . ASP A 1 92 ? 4.649 7.423 -29.841 1.00 64.56 92 ASP A C 1
ATOM 686 O O . ASP A 1 92 ? 4.011 8.419 -29.484 1.00 64.56 92 ASP A O 1
ATOM 690 N N . LEU A 1 93 ? 5.891 7.202 -29.391 1.00 59.66 93 LEU A N 1
ATOM 691 C CA . LEU A 1 93 ? 6.616 8.116 -28.487 1.00 59.66 93 LEU A CA 1
ATOM 692 C C . LEU A 1 93 ? 7.788 8.865 -29.154 1.00 59.66 93 LEU A C 1
ATOM 694 O O . LEU A 1 93 ? 8.485 9.611 -28.461 1.00 59.66 93 LEU A O 1
ATOM 698 N N . ALA A 1 94 ? 7.983 8.687 -30.466 1.00 53.94 94 ALA A N 1
ATOM 699 C CA . ALA A 1 94 ? 9.005 9.361 -31.275 1.00 53.94 94 ALA A CA 1
ATOM 700 C C . ALA A 1 94 ? 8.540 10.712 -31.854 1.00 53.94 94 ALA A C 1
ATOM 702 O O . ALA A 1 94 ? 7.361 10.830 -32.260 1.00 53.94 94 ALA A O 1
#

pLDDT: mean 94.51, std 8.41, range [53.94, 98.62]

Sequence (94 aa):
LRGKPVVVGGVGGRGVVATASYEARKYGVRSAMSTREARSRCPHAAFLTGRFHAYRDASAIVMGLLREASPLVEPLSLDEAFVDLEAAELDDLA